Protein AF-A0A3P7KWV2-F1 (afdb_monomer)

Structure (mmCIF, N/CA/C/O backbone):
data_AF-A0A3P7KWV2-F1
#
_entry.id   AF-A0A3P7KWV2-F1
#
loop_
_atom_site.group_PDB
_atom_site.id
_atom_site.type_symbol
_atom_site.label_atom_id
_atom_site.label_alt_id
_atom_site.label_comp_id
_atom_site.label_asym_id
_atom_site.label_entity_id
_atom_site.label_seq_id
_atom_site.pdbx_PDB_ins_code
_atom_site.Cartn_x
_atom_site.Cartn_y
_atom_site.Cartn_z
_atom_site.occupancy
_atom_site.B_iso_or_equiv
_atom_site.auth_seq_id
_atom_site.auth_comp_id
_atom_site.auth_asym_id
_atom_site.auth_atom_id
_atom_site.pdbx_PDB_model_num
ATOM 1 N N . MET A 1 1 ? -17.565 -0.731 -59.679 1.00 39.84 1 MET A N 1
ATOM 2 C CA . MET A 1 1 ? -16.448 -1.049 -60.593 1.00 39.84 1 MET A CA 1
ATOM 3 C C . MET A 1 1 ? -15.383 -1.801 -59.798 1.00 39.84 1 MET A C 1
ATOM 5 O O . MET A 1 1 ? -14.845 -1.200 -58.889 1.00 39.84 1 MET A O 1
ATOM 9 N N . LEU A 1 2 ? -15.194 -3.097 -60.121 1.00 36.91 2 LEU A N 1
ATOM 10 C CA . LEU A 1 2 ? -14.007 -3.979 -59.958 1.00 36.91 2 LEU A CA 1
ATOM 11 C C . LEU A 1 2 ? -13.289 -4.057 -58.583 1.00 36.91 2 LEU A C 1
ATOM 13 O O . LEU A 1 2 ? -12.872 -3.045 -58.057 1.00 36.91 2 LEU A O 1
ATOM 17 N N . ARG A 1 3 ? -12.939 -5.207 -57.987 1.00 39.03 3 ARG A N 1
ATOM 18 C CA . ARG A 1 3 ? -13.218 -6.653 -58.148 1.00 39.03 3 ARG A CA 1
ATOM 19 C C . ARG A 1 3 ? -12.583 -7.335 -56.902 1.00 39.03 3 ARG A C 1
ATOM 21 O O . ARG A 1 3 ? -11.581 -6.852 -56.394 1.00 39.03 3 ARG A O 1
ATOM 28 N N . LYS A 1 4 ? -13.177 -8.427 -56.408 1.00 55.66 4 LYS A N 1
ATOM 29 C CA . LYS A 1 4 ? -12.815 -9.190 -55.185 1.00 55.66 4 LYS A CA 1
ATOM 30 C C . LYS A 1 4 ? -11.343 -9.649 -55.121 1.00 55.66 4 LYS A C 1
ATOM 32 O O . LYS A 1 4 ? -10.798 -10.017 -56.156 1.00 55.66 4 LYS A O 1
ATOM 37 N N . ASN A 1 5 ? -10.820 -9.890 -53.909 1.00 39.69 5 ASN A N 1
ATOM 38 C CA . ASN A 1 5 ? -10.347 -11.246 -53.585 1.00 39.69 5 ASN A CA 1
ATOM 39 C C . ASN A 1 5 ? -10.306 -11.559 -52.077 1.00 39.69 5 ASN A C 1
ATOM 41 O O . ASN A 1 5 ? -9.399 -11.171 -51.353 1.00 39.69 5 ASN A O 1
ATOM 45 N N . HIS A 1 6 ? -11.294 -12.351 -51.654 1.00 51.44 6 HIS A N 1
ATOM 46 C CA . HIS A 1 6 ? -11.162 -13.326 -50.576 1.00 51.44 6 HIS A CA 1
ATOM 47 C C . HIS A 1 6 ? -10.073 -14.335 -50.971 1.00 51.44 6 HIS A C 1
ATOM 49 O O . HIS A 1 6 ? -10.239 -15.015 -51.985 1.00 51.44 6 HIS A O 1
ATOM 55 N N . ARG A 1 7 ? -9.012 -14.486 -50.171 1.00 42.12 7 ARG A N 1
ATOM 56 C CA . ARG A 1 7 ? -8.316 -15.772 -50.005 1.00 42.12 7 ARG A CA 1
ATOM 57 C C . ARG A 1 7 ? -7.431 -15.767 -48.753 1.00 42.12 7 ARG A C 1
ATOM 59 O O . ARG A 1 7 ? -6.374 -15.160 -48.731 1.00 42.12 7 ARG A O 1
ATOM 66 N N . SER A 1 8 ? -7.929 -16.479 -47.744 1.00 37.75 8 SER A N 1
ATOM 67 C CA . SER A 1 8 ? -7.181 -17.394 -46.877 1.00 37.75 8 SER A CA 1
ATOM 68 C C . SER A 1 8 ? -5.909 -16.863 -46.210 1.00 37.75 8 SER A C 1
ATOM 70 O O . SER A 1 8 ? -4.794 -17.099 -46.662 1.00 37.75 8 SER A O 1
ATOM 72 N N . VAL A 1 9 ? -6.093 -16.254 -45.040 1.00 52.06 9 VAL A N 1
ATOM 73 C CA . VAL A 1 9 ? -5.187 -16.507 -43.913 1.00 52.06 9 VAL A CA 1
ATOM 74 C C . VAL A 1 9 ? -5.392 -17.966 -43.493 1.00 52.06 9 VAL A C 1
ATOM 76 O O . VAL A 1 9 ? -6.519 -18.449 -43.575 1.00 52.06 9 VAL A O 1
ATOM 79 N N . SER A 1 10 ? -4.330 -18.608 -43.004 1.00 46.59 10 SER A N 1
ATOM 80 C CA . SER A 1 10 ? -4.226 -19.957 -42.414 1.00 46.59 10 SER A CA 1
ATOM 81 C C . SER A 1 10 ? -3.789 -21.085 -43.362 1.00 46.59 10 SER A C 1
ATOM 83 O O . SER A 1 10 ? -4.304 -21.233 -44.464 1.00 46.59 10 SER A O 1
ATOM 85 N N . HIS A 1 11 ? -2.817 -21.866 -42.871 1.00 39.91 11 HIS A N 1
ATOM 86 C CA . HIS A 1 11 ? -2.100 -22.995 -43.484 1.00 39.91 11 HIS A CA 1
ATOM 87 C C . HIS A 1 11 ? -0.920 -22.689 -44.418 1.00 39.91 11 HIS A C 1
ATOM 89 O O . HIS A 1 11 ? -0.982 -22.994 -45.601 1.00 39.91 11 HIS A O 1
ATOM 95 N N . SER A 1 12 ? 0.206 -22.208 -43.869 1.00 43.66 12 SER A N 1
ATOM 96 C CA . SER A 1 12 ? 1.533 -22.566 -44.418 1.00 43.66 12 SER A CA 1
ATOM 97 C C . SER A 1 12 ? 2.697 -22.281 -43.453 1.00 43.66 12 SER A C 1
ATOM 99 O O . SER A 1 12 ? 3.666 -21.638 -43.830 1.00 43.66 12 SER A O 1
ATOM 101 N N . VAL A 1 13 ? 2.600 -22.689 -42.181 1.00 51.75 13 VAL A N 1
ATOM 102 C CA . VAL A 1 13 ? 3.720 -22.523 -41.219 1.00 51.75 13 VAL A CA 1
ATOM 103 C C . VAL A 1 13 ? 4.235 -23.858 -40.659 1.00 51.75 13 VAL A C 1
ATOM 105 O O . VAL A 1 13 ? 5.297 -23.902 -40.057 1.00 51.75 13 VAL A O 1
ATOM 108 N N . GLU A 1 14 ? 3.559 -24.986 -40.896 1.00 47.09 14 GLU A N 1
ATOM 109 C CA . GLU A 1 14 ? 3.822 -26.206 -40.110 1.00 47.09 14 GLU A CA 1
ATOM 110 C C . GLU A 1 14 ? 4.522 -27.358 -40.860 1.00 47.09 14 GLU A C 1
ATOM 112 O O . GLU A 1 14 ? 4.729 -28.418 -40.278 1.00 47.09 14 GLU A O 1
ATOM 117 N N . LYS A 1 15 ? 4.907 -27.209 -42.138 1.00 44.22 15 LYS A N 1
ATOM 118 C CA . LYS A 1 15 ? 5.383 -28.361 -42.944 1.00 44.22 15 LYS A CA 1
ATOM 119 C C . LYS A 1 15 ? 6.717 -28.222 -43.677 1.00 44.22 15 LYS A C 1
ATOM 121 O O . LYS A 1 15 ? 7.072 -29.137 -44.410 1.00 44.22 15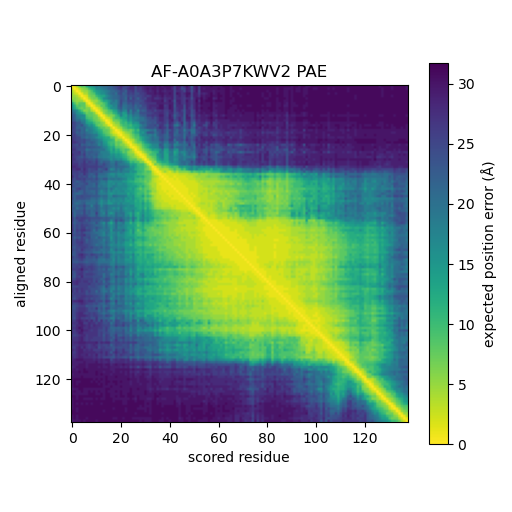 LYS A O 1
ATOM 126 N N . ASP A 1 16 ? 7.497 -27.177 -43.419 1.00 48.91 16 ASP A N 1
ATOM 127 C CA . ASP A 1 16 ? 8.730 -26.939 -44.190 1.00 48.91 16 ASP A CA 1
ATOM 128 C C . ASP A 1 16 ? 10.036 -27.199 -43.417 1.00 48.91 16 ASP A C 1
ATOM 130 O O . ASP A 1 16 ? 11.118 -27.113 -43.990 1.00 48.91 16 ASP A O 1
ATOM 134 N N . TRP A 1 17 ? 9.974 -27.593 -42.138 1.00 51.03 17 TRP A N 1
ATOM 135 C CA . TRP A 1 17 ? 11.179 -27.748 -41.304 1.00 51.03 17 TRP A CA 1
ATOM 136 C C . TRP A 1 17 ? 12.028 -28.998 -41.611 1.00 51.03 17 TRP A C 1
ATOM 138 O O . TRP A 1 17 ? 13.165 -29.083 -41.156 1.00 51.03 17 TRP A O 1
ATOM 148 N N . ALA A 1 18 ? 11.504 -29.962 -42.379 1.00 49.66 18 ALA A N 1
ATOM 149 C CA . ALA A 1 18 ? 12.133 -31.273 -42.590 1.00 49.66 18 ALA A CA 1
ATOM 150 C C . ALA A 1 18 ? 12.622 -31.538 -44.028 1.00 49.66 18 ALA A C 1
ATOM 152 O O . ALA A 1 18 ? 13.069 -32.648 -44.317 1.00 49.66 18 ALA A O 1
ATOM 153 N N . ASN A 1 19 ? 12.556 -30.559 -44.941 1.00 50.28 19 ASN A N 1
ATOM 154 C CA . ASN A 1 19 ? 13.044 -30.733 -46.311 1.00 50.28 19 ASN A CA 1
ATOM 155 C C . ASN A 1 19 ? 14.349 -29.942 -46.553 1.00 50.28 19 ASN A C 1
ATOM 157 O O . ASN A 1 19 ? 14.288 -28.747 -46.849 1.00 50.28 19 ASN A O 1
ATOM 161 N N . PRO A 1 20 ? 15.535 -30.584 -46.502 1.00 54.56 20 PRO A N 1
ATOM 162 C CA . PRO A 1 20 ? 16.821 -29.904 -46.679 1.00 54.56 20 PRO A CA 1
ATOM 163 C C . PRO A 1 20 ? 17.040 -29.351 -48.098 1.00 54.56 20 PRO A C 1
ATOM 165 O O . PRO A 1 20 ? 17.983 -28.596 -48.310 1.00 54.56 20 PRO A O 1
ATOM 168 N N . SER A 1 21 ? 16.177 -29.695 -49.064 1.00 57.53 21 SER A N 1
ATOM 169 C CA . SER A 1 21 ? 16.208 -29.148 -50.432 1.00 57.53 21 SER A CA 1
ATOM 170 C C . SER A 1 21 ? 15.407 -27.849 -50.614 1.00 57.53 21 SER A C 1
ATOM 172 O O . SER A 1 21 ? 15.661 -27.121 -51.568 1.00 57.53 21 SER A O 1
ATOM 174 N N . ASN A 1 22 ? 14.484 -27.548 -49.691 1.00 53.22 22 ASN A N 1
ATOM 175 C CA . ASN A 1 22 ? 13.718 -26.292 -49.634 1.00 53.22 22 ASN A CA 1
ATOM 176 C C . ASN A 1 22 ? 14.181 -25.372 -48.499 1.00 53.22 22 ASN A C 1
ATOM 178 O O . ASN A 1 22 ? 13.696 -24.248 -48.380 1.00 53.22 22 ASN A O 1
ATOM 182 N N . ALA A 1 23 ? 15.096 -25.844 -47.651 1.00 53.16 23 ALA A N 1
ATOM 183 C CA . ALA A 1 23 ? 15.755 -24.997 -46.681 1.00 53.16 23 ALA A CA 1
ATOM 184 C C . ALA A 1 23 ? 16.603 -23.997 -47.463 1.00 53.16 23 ALA A C 1
ATOM 186 O O . ALA A 1 23 ? 17.655 -24.339 -47.997 1.00 53.16 23 ALA A O 1
ATOM 187 N N . ASP A 1 24 ? 16.120 -22.765 -47.550 1.00 52.88 24 ASP A N 1
ATOM 188 C CA . ASP A 1 24 ? 16.837 -21.627 -48.104 1.00 52.88 24 ASP A CA 1
ATOM 189 C C . ASP A 1 24 ? 17.989 -21.252 -47.150 1.00 52.88 24 ASP A C 1
ATOM 191 O O . ASP A 1 24 ? 18.031 -20.194 -46.527 1.00 52.88 24 ASP A O 1
ATOM 195 N N . TYR A 1 25 ? 18.940 -22.174 -46.972 1.00 49.91 25 TYR A N 1
ATOM 196 C CA . TYR A 1 25 ? 20.136 -21.993 -46.149 1.00 49.91 25 TYR A CA 1
ATOM 197 C C . TYR A 1 25 ? 21.018 -20.863 -46.697 1.00 49.91 25 TYR A C 1
ATOM 199 O O . TYR A 1 25 ? 21.881 -20.353 -45.991 1.00 49.91 25 TYR A O 1
ATOM 207 N N . LYS A 1 26 ? 20.779 -20.452 -47.949 1.00 45.38 26 LYS A N 1
ATOM 208 C CA . LYS A 1 26 ? 21.378 -19.279 -48.592 1.00 45.38 26 LYS A CA 1
ATOM 209 C C . LYS A 1 26 ? 20.780 -17.953 -48.126 1.00 45.38 26 LYS A C 1
ATOM 211 O O . LYS A 1 26 ? 21.371 -16.914 -48.407 1.00 45.38 26 LYS A O 1
ATOM 216 N N . GLN A 1 27 ? 19.642 -17.968 -47.433 1.00 56.28 27 GLN A N 1
ATOM 217 C CA . GLN A 1 27 ? 19.038 -16.755 -46.889 1.00 56.28 27 GLN A CA 1
ATOM 218 C C . GLN A 1 27 ? 19.625 -16.355 -45.528 1.00 56.28 27 GLN A C 1
ATOM 220 O O . GLN A 1 27 ? 19.476 -15.207 -45.106 1.00 56.28 27 GLN A O 1
ATOM 225 N N . TYR A 1 28 ? 20.348 -17.257 -44.858 1.00 47.62 28 TYR A N 1
ATOM 226 C CA . TYR A 1 28 ? 21.224 -16.857 -43.764 1.00 47.62 28 TYR A CA 1
ATOM 227 C C . TYR A 1 28 ? 22.485 -16.230 -44.365 1.00 47.62 28 TYR A C 1
ATOM 229 O O . TYR A 1 28 ? 23.142 -16.872 -45.189 1.00 47.62 28 TYR A O 1
ATOM 237 N N . PRO A 1 29 ? 22.823 -14.977 -44.010 1.00 58.34 29 PRO A N 1
ATOM 238 C CA . PRO A 1 29 ? 23.995 -14.326 -44.568 1.00 58.34 29 PRO A CA 1
ATOM 239 C C . PRO A 1 29 ? 25.236 -15.187 -44.274 1.00 58.34 29 PRO A C 1
ATOM 241 O O . PRO A 1 29 ? 25.386 -15.658 -43.141 1.00 58.34 29 PRO A O 1
ATOM 244 N N . PRO A 1 30 ? 26.104 -15.434 -45.272 1.00 53.59 30 PRO A N 1
ATOM 245 C CA . PRO A 1 30 ? 27.320 -16.212 -45.076 1.00 53.59 30 PRO A CA 1
ATOM 246 C C . PRO A 1 30 ? 28.130 -15.616 -43.923 1.00 53.59 30 PRO A C 1
ATOM 248 O O . PRO A 1 30 ? 28.196 -14.394 -43.789 1.00 53.59 30 PRO A O 1
ATOM 251 N N . ALA A 1 31 ? 28.714 -16.475 -43.080 1.00 59.03 31 ALA A N 1
ATOM 252 C CA . ALA A 1 31 ? 29.539 -16.095 -41.933 1.00 59.03 31 ALA A CA 1
ATOM 253 C C . ALA A 1 31 ? 30.849 -15.428 -42.399 1.00 59.03 31 ALA A C 1
ATOM 255 O O . ALA A 1 31 ? 31.935 -15.992 -42.289 1.00 59.03 31 ALA A O 1
ATOM 256 N N . HIS A 1 32 ? 30.742 -14.239 -42.987 1.00 54.75 32 HIS A N 1
ATOM 257 C CA . HIS A 1 32 ? 31.867 -13.379 -43.295 1.00 54.75 32 HIS A CA 1
ATOM 258 C C . HIS A 1 32 ? 32.349 -12.766 -41.986 1.00 54.75 32 HIS A C 1
ATOM 260 O O . HIS A 1 32 ? 31.579 -12.219 -41.198 1.00 54.75 32 HIS A O 1
ATOM 266 N N . HIS A 1 33 ? 33.640 -12.935 -41.748 1.00 60.22 33 HIS A N 1
ATOM 267 C CA . HIS A 1 33 ? 34.349 -12.683 -40.505 1.00 60.22 33 HIS A CA 1
ATOM 268 C C . HIS A 1 33 ? 34.599 -11.175 -40.278 1.00 60.22 33 HIS A C 1
ATOM 270 O O . HIS A 1 33 ? 35.704 -10.774 -39.938 1.00 60.22 33 HIS A O 1
ATOM 276 N N . ASP A 1 34 ? 33.567 -10.347 -40.470 1.00 62.47 34 ASP A N 1
ATOM 277 C CA . ASP A 1 34 ? 33.595 -8.887 -40.323 1.00 62.47 34 ASP A CA 1
ATOM 278 C C . ASP A 1 34 ? 32.411 -8.433 -39.455 1.00 62.47 34 ASP A C 1
ATOM 280 O O . ASP A 1 34 ? 31.510 -7.699 -39.875 1.00 62.47 34 ASP A O 1
ATOM 284 N N . TYR A 1 35 ? 32.370 -8.916 -38.211 1.00 69.25 35 TYR A N 1
ATOM 285 C CA . TYR A 1 35 ? 31.364 -8.474 -37.254 1.00 69.25 35 TYR A CA 1
ATOM 286 C C . TYR A 1 35 ? 31.6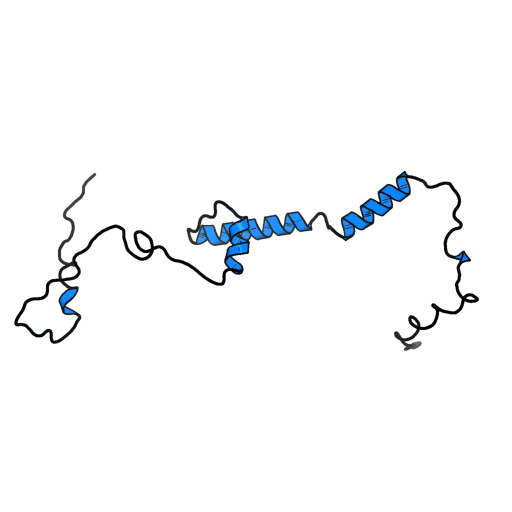52 -7.033 -36.843 1.00 69.25 35 TYR A C 1
ATOM 288 O O . TYR A 1 35 ? 32.569 -6.745 -36.075 1.00 69.25 35 TYR A O 1
ATOM 296 N N . ASN A 1 36 ? 30.825 -6.109 -37.323 1.00 82.56 36 ASN A N 1
ATOM 297 C CA . ASN A 1 36 ? 30.780 -4.767 -36.767 1.00 82.56 36 ASN A CA 1
ATOM 298 C C . ASN A 1 36 ? 30.265 -4.860 -35.324 1.00 82.56 36 ASN A C 1
ATOM 300 O O . ASN A 1 36 ? 29.059 -4.955 -35.094 1.00 82.56 36 ASN A O 1
ATOM 304 N N . TYR A 1 37 ? 31.172 -4.819 -34.345 1.00 90.00 37 TYR A N 1
ATOM 305 C CA . TYR A 1 37 ? 30.827 -4.852 -32.918 1.00 90.00 37 TYR A CA 1
ATOM 306 C C . TYR A 1 37 ? 29.789 -3.783 -32.550 1.00 90.00 37 TYR A C 1
ATOM 308 O O . TYR A 1 37 ? 28.890 -4.047 -31.759 1.00 90.00 37 TYR A O 1
ATOM 316 N N . SER A 1 38 ? 29.854 -2.614 -33.198 1.00 90.50 38 SER A N 1
ATOM 317 C CA . SER A 1 38 ? 28.856 -1.547 -33.057 1.00 90.50 38 SER A CA 1
ATOM 318 C C . SER A 1 38 ? 27.442 -2.022 -33.421 1.00 90.50 38 SER A C 1
ATOM 320 O O . SER A 1 38 ? 26.507 -1.832 -32.649 1.00 90.50 38 SER A O 1
ATOM 322 N N . LEU A 1 39 ? 27.287 -2.744 -34.538 1.00 90.38 39 LEU A N 1
ATOM 323 C CA . LEU A 1 39 ? 25.997 -3.283 -34.976 1.00 90.38 39 LEU A CA 1
ATOM 324 C C . LEU A 1 39 ? 25.463 -4.337 -34.000 1.00 90.38 39 LEU A C 1
ATOM 326 O O . LEU A 1 39 ? 24.276 -4.321 -33.677 1.00 90.38 39 LEU A O 1
ATOM 330 N N . LEU A 1 40 ? 26.333 -5.227 -33.513 1.00 91.38 40 LEU A N 1
ATOM 331 C CA . LEU A 1 40 ? 25.953 -6.244 -32.529 1.00 91.38 40 LEU A CA 1
ATOM 332 C C . LEU A 1 40 ? 25.466 -5.604 -31.225 1.00 91.38 40 LEU A C 1
ATOM 334 O O . LEU A 1 40 ? 24.429 -6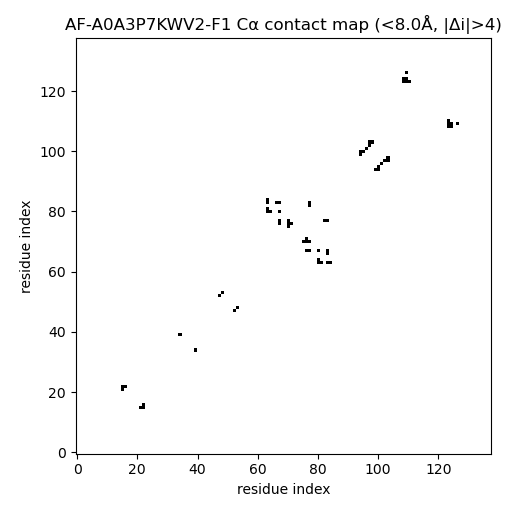.005 -30.694 1.00 91.38 40 LEU A O 1
ATOM 338 N N . VAL A 1 41 ? 26.164 -4.575 -30.743 1.00 94.50 41 VAL A N 1
ATOM 339 C CA . VAL A 1 41 ? 25.778 -3.832 -29.537 1.00 94.50 41 VAL A CA 1
ATOM 340 C C . VAL A 1 41 ? 24.449 -3.105 -29.744 1.00 94.50 41 VAL A C 1
ATOM 342 O O . VAL A 1 41 ? 23.545 -3.260 -28.925 1.00 94.50 41 VAL A O 1
ATOM 345 N N . THR A 1 42 ? 24.268 -2.380 -30.852 1.00 93.62 42 THR A N 1
ATOM 346 C CA . THR A 1 42 ? 23.007 -1.669 -31.130 1.00 93.62 42 THR A CA 1
ATOM 347 C C . THR A 1 42 ? 21.821 -2.626 -31.241 1.00 93.62 42 THR A C 1
ATOM 349 O O . THR A 1 42 ? 20.764 -2.352 -30.677 1.00 93.62 42 THR A O 1
ATOM 352 N N . LYS A 1 43 ? 21.985 -3.771 -31.914 1.00 91.31 43 LYS A N 1
ATOM 353 C CA . LYS A 1 43 ? 20.920 -4.780 -32.032 1.00 91.31 43 LYS A CA 1
ATOM 354 C C . LYS A 1 43 ? 20.602 -5.459 -30.704 1.00 91.31 43 LYS A C 1
ATOM 356 O O . LYS A 1 43 ? 19.441 -5.749 -30.439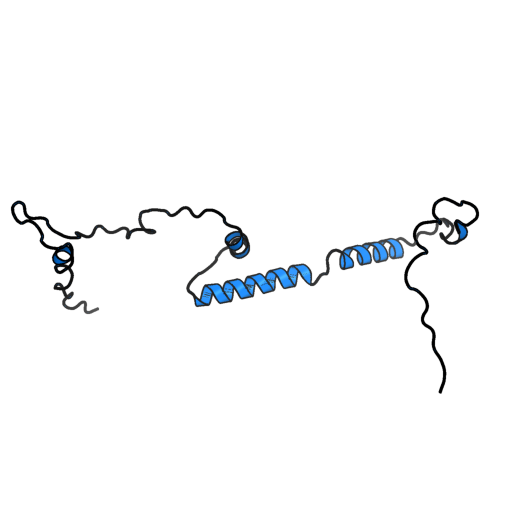 1.00 91.31 43 LYS A O 1
ATOM 361 N N . SER A 1 44 ? 21.604 -5.656 -29.854 1.00 93.25 44 SER A N 1
ATOM 362 C CA . SER A 1 44 ? 21.393 -6.199 -28.508 1.00 93.25 44 SER A CA 1
ATOM 363 C C . SER A 1 44 ? 20.628 -5.215 -27.613 1.00 93.25 44 SER A C 1
ATOM 365 O O . SER A 1 44 ? 19.733 -5.622 -26.876 1.00 93.25 44 SER A O 1
ATOM 367 N N . LEU A 1 45 ? 20.930 -3.916 -27.709 1.00 91.69 45 LEU A N 1
ATOM 368 C CA . LEU A 1 45 ? 20.225 -2.866 -26.965 1.00 91.69 45 LEU A CA 1
ATOM 369 C C . LEU A 1 45 ? 18.759 -2.711 -27.398 1.00 91.69 45 LEU A C 1
ATOM 371 O O . LEU A 1 45 ? 17.910 -2.480 -26.545 1.00 91.69 45 LEU A O 1
ATOM 375 N N . ASP A 1 46 ? 18.458 -2.892 -28.686 1.00 92.56 46 ASP A N 1
ATOM 376 C CA . ASP A 1 46 ? 17.090 -2.850 -29.230 1.00 92.56 46 ASP A CA 1
ATOM 377 C C . ASP A 1 46 ? 16.202 -3.967 -28.648 1.00 92.56 46 ASP A C 1
ATOM 379 O O . ASP A 1 46 ? 15.063 -3.745 -28.246 1.00 92.56 46 ASP A O 1
ATOM 383 N N . ILE A 1 47 ? 16.751 -5.177 -28.490 1.00 93.31 47 ILE A N 1
ATOM 384 C CA . ILE A 1 47 ? 16.042 -6.282 -27.824 1.00 93.31 47 ILE A CA 1
ATOM 385 C C . ILE A 1 47 ? 15.761 -5.938 -26.353 1.00 93.31 47 ILE A C 1
ATOM 387 O O . ILE A 1 47 ? 14.667 -6.202 -25.850 1.00 93.31 47 ILE A O 1
ATOM 391 N N . LEU A 1 48 ? 16.722 -5.323 -25.657 1.00 90.44 48 LEU A N 1
ATOM 392 C CA . LEU A 1 48 ? 16.563 -4.948 -24.251 1.00 90.44 48 LEU A CA 1
ATOM 393 C C . LEU A 1 48 ? 15.491 -3.873 -24.045 1.00 90.44 48 LEU A C 1
ATOM 395 O O . LEU A 1 48 ? 14.702 -3.990 -23.110 1.00 90.44 48 LEU A O 1
ATOM 399 N N . THR A 1 49 ? 15.424 -2.857 -24.905 1.00 91.31 49 THR A N 1
ATOM 400 C CA . THR A 1 49 ? 14.410 -1.792 -24.806 1.00 91.31 49 THR A CA 1
ATOM 401 C C . THR A 1 49 ? 13.008 -2.270 -25.178 1.00 91.31 49 THR A C 1
ATOM 403 O O . THR A 1 49 ? 12.031 -1.720 -24.671 1.00 91.31 49 THR A O 1
ATOM 406 N N . ILE A 1 50 ? 12.885 -3.307 -26.012 1.00 89.31 50 ILE A N 1
ATOM 407 C CA . ILE A 1 50 ? 11.605 -3.976 -26.285 1.00 89.31 50 ILE A CA 1
ATOM 408 C C . ILE A 1 50 ? 11.135 -4.772 -25.060 1.00 89.31 50 ILE A C 1
ATOM 410 O O . ILE A 1 50 ? 9.964 -4.696 -24.689 1.00 89.31 50 ILE A O 1
ATOM 414 N N . LEU A 1 51 ? 12.037 -5.533 -24.430 1.00 90.94 51 LEU A N 1
ATOM 415 C CA . LEU A 1 51 ? 11.713 -6.367 -23.265 1.00 90.94 51 LEU A CA 1
ATOM 416 C C . LEU A 1 51 ? 11.446 -5.543 -22.006 1.00 90.94 51 LEU A C 1
ATOM 418 O O . LEU A 1 51 ? 10.552 -5.864 -21.224 1.00 90.94 51 LEU A O 1
ATOM 422 N N . VAL A 1 52 ? 12.219 -4.480 -21.812 1.00 91.44 52 VAL A N 1
ATOM 423 C CA . VAL A 1 52 ? 12.073 -3.552 -20.696 1.00 91.44 52 VAL A CA 1
ATOM 424 C C . VAL A 1 52 ? 11.852 -2.163 -21.280 1.00 91.44 52 VAL A C 1
ATOM 426 O O . VAL A 1 52 ? 12.800 -1.380 -21.403 1.00 91.44 52 VAL A O 1
ATOM 429 N N . PRO A 1 53 ? 10.602 -1.829 -21.650 1.00 88.06 53 PRO A N 1
ATOM 430 C CA . PRO A 1 53 ? 10.285 -0.487 -22.093 1.00 88.06 53 PRO A CA 1
ATOM 431 C C . PRO A 1 53 ? 10.717 0.517 -21.017 1.00 88.06 53 PRO A C 1
ATOM 433 O O . PRO A 1 53 ? 10.330 0.362 -19.855 1.00 88.06 53 PRO A O 1
ATOM 436 N N . PRO A 1 54 ? 11.460 1.581 -21.362 1.00 84.00 54 PRO A N 1
ATOM 437 C CA . PRO A 1 54 ? 11.953 2.556 -20.383 1.00 84.00 54 PRO A CA 1
ATOM 438 C C . PRO A 1 54 ? 10.823 3.273 -19.620 1.00 84.00 54 PRO A C 1
ATOM 440 O O . PRO A 1 54 ? 11.038 3.799 -18.532 1.00 84.00 54 PRO A O 1
ATOM 443 N N . ALA A 1 55 ? 9.598 3.260 -20.157 1.00 89.69 55 ALA A N 1
ATOM 444 C CA . ALA A 1 55 ? 8.407 3.814 -19.517 1.00 89.69 55 ALA A CA 1
ATOM 445 C C . ALA A 1 55 ? 7.819 2.925 -18.404 1.00 89.69 55 ALA A C 1
ATOM 447 O O . ALA A 1 55 ? 7.083 3.418 -17.552 1.00 89.69 55 ALA A O 1
ATOM 448 N N . LEU A 1 56 ? 8.130 1.628 -18.380 1.00 91.75 56 LEU A N 1
ATOM 449 C CA . LEU A 1 56 ? 7.555 0.672 -17.432 1.00 91.75 56 LEU A CA 1
ATOM 450 C C . LEU A 1 56 ? 7.863 1.008 -15.956 1.00 91.75 56 LEU A C 1
ATOM 452 O O . LEU A 1 56 ? 6.915 1.113 -15.171 1.00 91.75 56 LEU A O 1
ATOM 456 N N . PRO A 1 57 ? 9.127 1.257 -15.547 1.00 90.88 57 PRO A N 1
ATOM 457 C CA . PRO A 1 57 ? 9.418 1.659 -14.167 1.00 90.88 57 PRO A CA 1
ATOM 458 C C . PRO A 1 57 ? 8.816 3.028 -13.806 1.00 90.88 57 PRO A C 1
ATOM 460 O O . PRO A 1 57 ? 8.414 3.253 -12.659 1.00 90.88 57 PRO A O 1
ATOM 463 N N . ALA A 1 58 ? 8.697 3.933 -14.783 1.00 93.19 58 ALA A N 1
ATOM 464 C CA . ALA A 1 58 ? 8.080 5.240 -14.576 1.00 93.19 58 ALA A CA 1
ATOM 465 C C . ALA A 1 58 ? 6.582 5.106 -14.256 1.00 93.19 58 ALA A C 1
ATOM 467 O O . ALA A 1 58 ? 6.120 5.650 -13.254 1.00 93.19 58 ALA A O 1
ATOM 468 N N . VAL A 1 59 ? 5.842 4.311 -15.039 1.00 95.19 59 VAL A N 1
ATOM 469 C CA . VAL A 1 59 ? 4.406 4.061 -14.820 1.00 95.19 59 VAL A CA 1
ATOM 470 C C . VAL A 1 59 ? 4.148 3.424 -13.456 1.00 95.19 59 VAL A C 1
ATOM 472 O O . VAL A 1 59 ? 3.225 3.841 -12.756 1.00 95.19 59 VAL A O 1
ATOM 475 N N . MET A 1 60 ? 4.978 2.463 -13.041 1.00 93.81 60 MET A N 1
ATOM 476 C CA . MET A 1 60 ? 4.862 1.835 -11.721 1.00 93.81 60 MET A CA 1
ATOM 477 C C . MET A 1 60 ? 4.982 2.872 -10.593 1.00 93.81 60 MET A C 1
ATOM 479 O O . MET A 1 60 ? 4.155 2.905 -9.679 1.00 93.81 60 MET A O 1
ATOM 483 N N . THR A 1 61 ? 5.970 3.763 -10.695 1.00 94.81 61 THR A N 1
ATOM 484 C CA . THR A 1 61 ? 6.198 4.830 -9.711 1.00 94.81 61 THR A CA 1
ATOM 485 C C . THR A 1 61 ? 5.041 5.830 -9.688 1.00 94.81 61 THR A C 1
ATOM 487 O O . THR A 1 61 ? 4.563 6.205 -8.616 1.00 94.81 61 THR A O 1
ATOM 490 N N . THR A 1 62 ? 4.531 6.233 -10.855 1.00 95.88 62 THR A N 1
ATOM 491 C CA . THR A 1 62 ? 3.375 7.136 -10.945 1.00 95.88 62 THR A CA 1
ATOM 492 C C . THR A 1 62 ? 2.113 6.505 -10.361 1.00 95.88 62 THR A C 1
ATOM 494 O O . THR A 1 62 ? 1.394 7.167 -9.612 1.00 95.88 62 THR A O 1
ATOM 497 N N . GLY A 1 63 ? 1.848 5.226 -10.645 1.00 95.50 63 GLY A N 1
ATOM 498 C CA . GLY A 1 63 ? 0.708 4.506 -10.071 1.00 95.50 63 GLY A CA 1
ATOM 499 C C . GLY A 1 63 ? 0.758 4.488 -8.544 1.00 95.50 63 GLY A C 1
ATOM 500 O O . GLY A 1 63 ? -0.244 4.764 -7.878 1.00 95.50 63 GLY A O 1
ATOM 501 N N . LEU A 1 64 ? 1.950 4.267 -7.993 1.00 95.88 64 LEU A N 1
ATOM 502 C CA . LEU A 1 64 ? 2.174 4.268 -6.557 1.00 95.88 64 LEU A CA 1
ATOM 503 C C . LEU A 1 64 ? 1.985 5.654 -5.924 1.00 95.88 64 LEU A C 1
ATOM 505 O O . LEU A 1 64 ? 1.319 5.788 -4.896 1.00 95.88 64 LEU A O 1
ATOM 509 N N . PHE A 1 65 ? 2.497 6.697 -6.574 1.00 95.81 65 PHE A N 1
ATOM 510 C CA . PHE A 1 65 ? 2.304 8.079 -6.142 1.00 95.81 65 PHE A CA 1
ATOM 511 C C . PHE A 1 65 ? 0.818 8.467 -6.099 1.00 95.81 65 PHE A C 1
ATOM 513 O O . PHE A 1 65 ? 0.342 9.032 -5.112 1.00 95.81 65 PHE A O 1
ATOM 520 N N . LEU A 1 66 ? 0.046 8.103 -7.127 1.00 96.50 66 LEU A N 1
ATOM 521 C CA . LEU A 1 66 ? -1.397 8.351 -7.158 1.00 96.50 66 LEU A CA 1
ATOM 522 C C . LEU A 1 66 ? -2.142 7.586 -6.054 1.00 96.50 66 LEU A C 1
ATOM 524 O O . LEU A 1 66 ? -3.056 8.138 -5.437 1.00 96.50 66 LEU A O 1
ATOM 528 N N . ALA A 1 67 ? -1.751 6.341 -5.771 1.00 96.31 67 ALA A N 1
ATOM 529 C CA . ALA A 1 67 ? -2.316 5.570 -4.666 1.00 96.31 67 ALA A CA 1
ATOM 530 C C . ALA A 1 67 ? -2.021 6.227 -3.306 1.00 96.31 67 ALA A C 1
ATOM 532 O O . ALA A 1 67 ? -2.929 6.388 -2.490 1.00 96.31 67 ALA A O 1
ATOM 533 N N . GLN A 1 68 ? -0.793 6.704 -3.093 1.00 96.00 68 GLN A N 1
ATOM 534 C CA . GLN A 1 68 ? -0.410 7.416 -1.873 1.00 96.00 68 GLN A CA 1
ATOM 535 C C . GLN A 1 68 ? -1.186 8.730 -1.701 1.00 96.00 68 GLN A C 1
ATOM 537 O O . GLN A 1 68 ? -1.645 9.030 -0.599 1.00 96.00 68 GLN A O 1
ATOM 542 N N . LEU A 1 69 ? -1.411 9.491 -2.778 1.00 96.31 69 LEU A N 1
ATOM 543 C CA . LEU A 1 69 ? -2.256 10.692 -2.732 1.00 96.31 69 LEU A CA 1
ATOM 544 C C . LEU A 1 69 ? -3.705 10.368 -2.349 1.00 96.31 69 LEU A C 1
ATOM 546 O O . LEU A 1 69 ? -4.323 11.118 -1.591 1.00 96.31 69 LEU A O 1
ATOM 550 N N . ARG A 1 70 ? -4.255 9.255 -2.848 1.00 96.88 70 ARG A N 1
ATOM 551 C CA . ARG A 1 70 ? -5.602 8.793 -2.476 1.00 96.88 70 ARG A CA 1
ATOM 552 C C . ARG A 1 70 ? -5.675 8.398 -1.002 1.00 96.88 70 ARG A C 1
ATOM 554 O O . ARG A 1 70 ? -6.631 8.789 -0.339 1.00 96.88 70 ARG A O 1
ATOM 561 N N . LEU A 1 71 ? -4.675 7.683 -0.488 1.00 97.00 71 LEU A N 1
ATOM 562 C CA . LEU A 1 71 ? -4.590 7.305 0.929 1.00 97.00 71 LEU A CA 1
ATOM 563 C C . LEU A 1 71 ? -4.436 8.528 1.839 1.00 97.00 71 LEU A C 1
ATOM 565 O O . LEU A 1 71 ? -5.142 8.640 2.839 1.00 97.00 71 LEU A O 1
ATOM 569 N N . LYS A 1 72 ? -3.620 9.507 1.433 1.00 96.50 72 LYS A N 1
ATOM 570 C CA . LYS A 1 72 ? -3.429 10.760 2.176 1.00 96.50 72 LYS A CA 1
ATOM 571 C C . LYS A 1 72 ? -4.733 11.541 2.359 1.00 96.50 72 LYS A C 1
ATOM 573 O O . LYS A 1 72 ? -4.948 12.116 3.419 1.00 96.50 72 LYS A O 1
ATOM 578 N N . LYS A 1 73 ? -5.630 11.536 1.362 1.00 97.00 73 LYS A N 1
ATOM 579 C CA . LYS A 1 73 ? -6.968 12.152 1.488 1.00 97.00 73 LYS A CA 1
ATOM 580 C C . LYS A 1 73 ? -7.839 11.497 2.569 1.00 97.00 73 LYS A C 1
ATOM 582 O O . LYS A 1 73 ? -8.755 12.144 3.052 1.00 97.00 73 LYS A O 1
ATOM 587 N N . HIS A 1 74 ? -7.543 10.254 2.946 1.00 96.44 74 HIS A N 1
ATOM 588 C CA . HIS A 1 74 ? -8.224 9.513 4.011 1.00 96.44 74 HIS A CA 1
ATOM 589 C C . HIS A 1 74 ? -7.444 9.545 5.338 1.00 96.44 74 HIS A C 1
ATOM 591 O O . HIS A 1 74 ? -7.725 8.751 6.227 1.00 96.44 74 HIS A O 1
ATOM 597 N N . GLY A 1 75 ? -6.429 10.410 5.470 1.00 96.62 75 GLY A N 1
ATOM 598 C CA . GLY A 1 75 ? -5.596 10.494 6.675 1.00 96.62 75 GLY A CA 1
ATOM 599 C C . GLY A 1 75 ? -4.601 9.340 6.848 1.00 96.62 75 GLY A C 1
ATOM 600 O O . GLY A 1 75 ? -3.944 9.258 7.880 1.00 96.62 75 GLY A O 1
ATOM 601 N N . ILE A 1 76 ? -4.449 8.461 5.850 1.00 96.19 76 ILE A N 1
ATOM 602 C CA . ILE A 1 76 ? -3.524 7.323 5.904 1.00 96.19 76 ILE A CA 1
ATOM 603 C C . ILE A 1 76 ? -2.186 7.737 5.286 1.00 96.19 76 ILE A C 1
ATOM 605 O O . ILE A 1 76 ? -2.081 7.967 4.077 1.00 96.19 76 ILE A O 1
ATOM 609 N N . PHE A 1 77 ? -1.143 7.807 6.114 1.00 95.50 77 PHE A N 1
ATOM 610 C CA . PHE A 1 77 ? 0.206 8.185 5.696 1.00 95.50 77 PHE A CA 1
ATOM 611 C C . PHE A 1 77 ? 1.104 6.956 5.582 1.00 95.50 77 PHE A C 1
ATOM 613 O O . PHE A 1 77 ? 1.429 6.304 6.568 1.00 95.50 77 PHE A O 1
ATOM 620 N N . CYS A 1 78 ? 1.529 6.650 4.359 1.00 93.62 78 CYS A N 1
ATOM 621 C CA . CYS A 1 78 ? 2.438 5.542 4.101 1.00 93.62 78 CYS A CA 1
ATOM 622 C C . CYS A 1 78 ? 3.881 6.050 3.970 1.00 93.62 78 CYS A C 1
ATOM 624 O O . CYS A 1 78 ? 4.173 6.836 3.067 1.00 93.62 78 CYS A O 1
ATOM 626 N N . ILE A 1 79 ? 4.771 5.600 4.861 1.00 93.94 79 ILE A N 1
ATOM 627 C CA . ILE A 1 79 ? 6.213 5.923 4.837 1.00 93.94 79 ILE A CA 1
ATOM 628 C C . ILE A 1 79 ? 6.952 5.054 3.812 1.00 93.94 79 ILE A C 1
ATOM 630 O O . ILE A 1 79 ? 7.912 5.504 3.195 1.00 93.94 79 ILE A O 1
ATOM 634 N N . ASN A 1 80 ? 6.486 3.818 3.612 1.00 94.69 80 ASN A N 1
ATOM 635 C CA . ASN A 1 80 ? 7.031 2.877 2.642 1.00 94.69 80 ASN A CA 1
ATOM 636 C C . ASN A 1 80 ? 6.027 2.657 1.500 1.00 94.69 80 ASN A C 1
ATOM 638 O O . ASN A 1 80 ? 5.168 1.783 1.620 1.00 94.69 80 ASN A O 1
ATOM 642 N N . PRO A 1 81 ? 6.136 3.387 0.377 1.00 91.38 81 PRO A N 1
ATOM 643 C CA . PRO A 1 81 ? 5.192 3.275 -0.727 1.00 91.38 81 PRO A CA 1
ATOM 644 C C . PRO A 1 81 ? 5.015 1.832 -1.237 1.00 91.38 81 PRO A C 1
ATOM 646 O O . PRO A 1 81 ? 3.895 1.407 -1.501 1.00 91.38 81 PRO A O 1
ATOM 649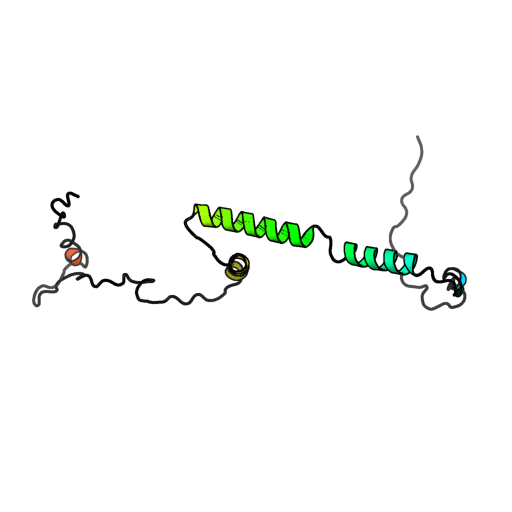 N N . SER A 1 82 ? 6.067 1.012 -1.287 1.00 92.12 82 SER A N 1
ATOM 650 C CA . SER A 1 82 ? 5.957 -0.383 -1.746 1.00 92.12 82 SER A CA 1
ATOM 651 C C . SER A 1 82 ? 4.973 -1.228 -0.920 1.00 92.12 82 SER A C 1
ATOM 653 O O . SER A 1 82 ? 4.376 -2.165 -1.454 1.00 92.12 82 SER A O 1
ATOM 655 N N . ALA A 1 83 ? 4.737 -0.875 0.350 1.00 94.25 83 ALA A N 1
ATOM 656 C CA . ALA A 1 83 ? 3.748 -1.537 1.201 1.00 94.25 83 ALA A CA 1
ATOM 657 C C . ALA A 1 83 ? 2.304 -1.379 0.688 1.00 94.25 83 ALA A C 1
ATOM 659 O O . ALA A 1 83 ? 1.476 -2.253 0.941 1.00 94.25 83 ALA A O 1
ATOM 660 N N . ILE A 1 84 ? 2.004 -0.325 -0.082 1.00 95.50 84 ILE A N 1
ATOM 661 C CA . ILE A 1 84 ? 0.679 -0.105 -0.685 1.00 95.50 84 ILE A CA 1
ATOM 662 C C . ILE A 1 84 ? 0.315 -1.258 -1.632 1.00 95.50 84 ILE A C 1
ATOM 664 O O . ILE A 1 84 ? -0.827 -1.710 -1.643 1.00 95.50 84 ILE A O 1
ATOM 668 N N . ASN A 1 85 ? 1.288 -1.776 -2.387 1.00 94.19 85 ASN A N 1
ATOM 669 C CA . ASN A 1 85 ? 1.054 -2.904 -3.292 1.00 94.19 85 ASN A CA 1
ATOM 670 C C . ASN A 1 85 ? 0.855 -4.217 -2.523 1.00 94.19 85 ASN A C 1
ATOM 672 O O . ASN A 1 85 ? -0.012 -5.012 -2.875 1.00 94.19 85 ASN A O 1
ATOM 676 N N . ILE A 1 86 ? 1.624 -4.425 -1.450 1.00 95.00 86 ILE A N 1
ATOM 677 C CA . ILE A 1 86 ? 1.529 -5.625 -0.605 1.00 95.00 86 ILE A CA 1
ATOM 678 C C . ILE A 1 86 ? 0.169 -5.681 0.096 1.00 95.00 86 ILE A C 1
ATOM 680 O O . ILE A 1 86 ? -0.434 -6.751 0.166 1.00 95.00 86 ILE A O 1
ATOM 684 N N . ALA A 1 87 ? -0.348 -4.534 0.547 1.00 94.12 87 ALA A N 1
ATOM 685 C CA . ALA A 1 87 ? -1.637 -4.430 1.228 1.00 94.12 87 ALA A CA 1
ATOM 686 C C . ALA A 1 87 ? -2.802 -5.016 0.409 1.00 94.12 87 ALA A C 1
ATOM 688 O O . ALA A 1 87 ? -3.724 -5.585 0.986 1.00 94.12 87 ALA A O 1
ATOM 689 N N . GLY A 1 88 ? -2.740 -4.949 -0.927 1.00 93.44 88 GLY A N 1
ATOM 690 C CA . GLY A 1 88 ? -3.744 -5.549 -1.815 1.00 93.44 88 GLY A CA 1
ATOM 691 C C . GLY A 1 88 ? -3.684 -7.078 -1.918 1.00 93.44 88 GLY A C 1
ATOM 692 O O . GLY A 1 88 ? -4.600 -7.685 -2.463 1.00 93.44 88 GLY A O 1
ATOM 693 N N . THR A 1 89 ? -2.619 -7.700 -1.412 1.00 96.38 89 THR A N 1
ATOM 694 C CA . THR A 1 89 ? -2.381 -9.154 -1.487 1.00 96.38 89 THR A CA 1
ATOM 695 C C . THR A 1 89 ? -2.454 -9.866 -0.136 1.00 96.38 89 THR A C 1
ATOM 697 O O . THR A 1 89 ? -2.250 -11.077 -0.069 1.00 96.38 89 THR A O 1
ATOM 700 N N . LEU A 1 90 ? -2.731 -9.138 0.950 1.00 95.75 90 LEU A N 1
ATOM 701 C CA . LEU A 1 90 ? -2.819 -9.720 2.287 1.00 95.75 90 LEU A CA 1
ATOM 702 C C . LEU A 1 90 ? -4.046 -10.632 2.407 1.00 95.75 90 LEU A C 1
ATOM 704 O O . LEU A 1 90 ? -5.144 -10.276 1.990 1.00 95.75 90 LEU A O 1
ATOM 708 N N . ASN A 1 91 ? -3.858 -11.801 3.019 1.00 97.44 91 ASN A N 1
ATOM 709 C CA . ASN A 1 91 ? -4.928 -12.766 3.302 1.00 97.44 91 ASN A CA 1
ATOM 710 C C . ASN A 1 91 ? -5.318 -12.821 4.789 1.00 97.44 91 ASN A C 1
ATOM 712 O O . ASN A 1 91 ? -6.353 -13.383 5.131 1.00 97.44 91 ASN A O 1
ATOM 716 N N . THR A 1 92 ? -4.487 -12.253 5.662 1.00 96.75 92 THR A N 1
ATOM 717 C CA . THR A 1 92 ? -4.623 -12.311 7.117 1.00 96.75 92 THR A CA 1
ATOM 718 C C . THR A 1 92 ? -4.213 -10.966 7.693 1.00 96.75 92 THR A C 1
ATOM 720 O O . THR A 1 92 ? -3.196 -10.402 7.286 1.00 96.75 92 THR A O 1
ATOM 723 N N . VAL A 1 93 ? -4.986 -10.468 8.656 1.00 96.38 93 VAL A N 1
ATOM 724 C CA . VAL A 1 93 ? -4.666 -9.261 9.422 1.00 96.38 93 VAL A CA 1
ATOM 725 C C . VAL A 1 93 ? -4.640 -9.641 10.893 1.00 96.38 93 VAL A C 1
ATOM 727 O O . VAL A 1 93 ? -5.593 -10.228 11.401 1.00 96.38 93 VAL A O 1
ATOM 730 N N . VAL A 1 94 ? -3.532 -9.332 11.561 1.00 97.12 94 VAL A N 1
ATOM 731 C CA . VAL A 1 94 ? -3.373 -9.528 13.002 1.00 97.12 94 VAL A CA 1
ATOM 732 C C . VAL A 1 94 ? -3.487 -8.160 13.652 1.00 97.12 9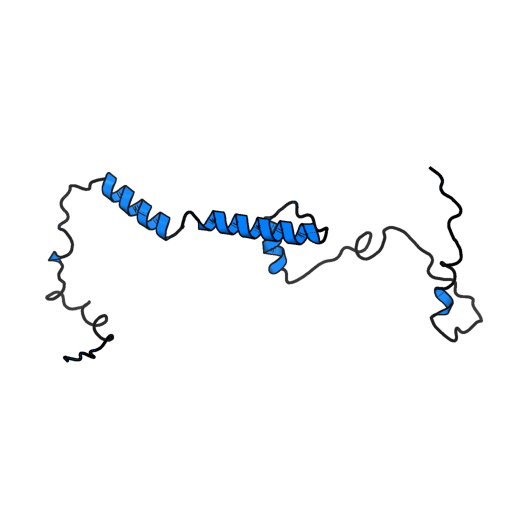4 VAL A C 1
ATOM 734 O O . VAL A 1 94 ? -2.716 -7.260 13.326 1.00 97.12 94 VAL A O 1
ATOM 737 N N . PHE A 1 95 ? -4.464 -8.004 14.537 1.00 96.56 95 PHE A N 1
ATOM 738 C CA . PHE A 1 95 ? -4.653 -6.779 15.300 1.00 96.56 95 PHE A CA 1
ATOM 739 C C . PHE A 1 95 ? -3.995 -6.924 16.665 1.00 96.56 95 PHE A C 1
ATOM 741 O O . PHE A 1 95 ? -4.176 -7.943 17.336 1.00 96.56 95 PHE A O 1
ATOM 748 N N . ASP A 1 96 ? -3.248 -5.902 17.070 1.00 96.69 96 ASP A N 1
ATOM 749 C CA . ASP A 1 96 ? -2.862 -5.754 18.467 1.00 96.69 96 ASP A CA 1
ATOM 750 C C . ASP A 1 96 ? -4.084 -5.343 19.302 1.00 96.69 96 ASP A C 1
ATOM 752 O O . ASP A 1 96 ? -5.054 -4.789 18.776 1.00 96.69 96 ASP A O 1
ATOM 756 N N . LYS A 1 97 ? -4.079 -5.647 20.600 1.00 96.06 97 LYS A N 1
ATOM 757 C CA . LYS A 1 97 ? -5.221 -5.350 21.471 1.00 96.06 97 LYS A CA 1
ATOM 758 C C . LYS A 1 97 ? -5.183 -3.900 21.950 1.00 96.06 97 LYS A C 1
ATOM 760 O O . LYS A 1 97 ? -6.054 -3.114 21.581 1.00 96.06 97 LYS A O 1
ATOM 765 N N . THR A 1 98 ? -4.217 -3.576 22.803 1.00 92.50 98 THR A N 1
ATOM 766 C C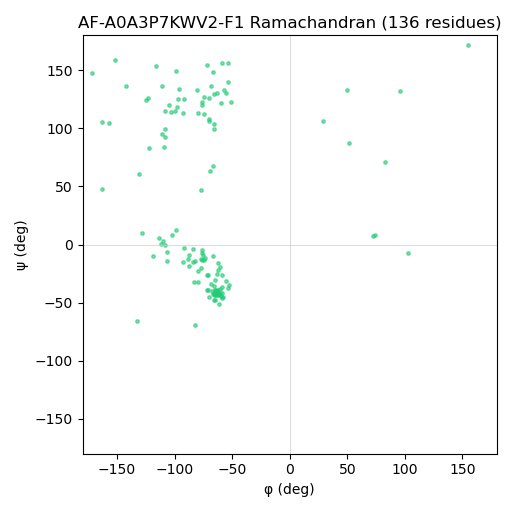A . THR A 1 98 ? -4.176 -2.306 23.533 1.00 92.50 98 THR A CA 1
ATOM 767 C C . THR A 1 98 ? -3.621 -1.199 22.643 1.00 92.50 98 THR A C 1
ATOM 769 O O . THR A 1 98 ? -2.635 -1.402 21.945 1.00 92.50 98 THR A O 1
ATOM 772 N N . GLY A 1 99 ? -4.277 -0.040 22.618 1.00 92.00 99 GLY A N 1
ATOM 773 C CA . GLY A 1 99 ? -3.919 1.064 21.724 1.00 92.00 99 GLY A CA 1
ATOM 774 C C . GLY A 1 99 ? -4.274 0.827 20.247 1.00 92.00 99 GLY A C 1
ATOM 775 O O . GLY A 1 99 ? -3.891 1.631 19.401 1.00 92.00 99 GLY A O 1
ATOM 776 N N . THR A 1 100 ? -4.987 -0.262 19.918 1.00 94.19 100 THR A N 1
ATOM 777 C CA . THR A 1 100 ? -5.464 -0.570 18.554 1.00 94.19 100 THR A CA 1
ATOM 778 C C . THR A 1 100 ? -6.940 -0.968 18.547 1.00 94.19 100 THR A C 1
ATOM 780 O O . THR A 1 100 ? -7.759 -0.248 17.983 1.00 94.19 100 THR A O 1
ATOM 783 N N . LEU A 1 101 ? -7.301 -2.107 19.154 1.00 95.00 101 LEU A N 1
ATOM 784 C CA . LEU A 1 101 ? -8.706 -2.518 19.295 1.00 95.00 101 LEU A CA 1
ATOM 785 C C . LEU A 1 101 ? -9.371 -1.860 20.501 1.00 95.00 101 LEU A C 1
ATOM 787 O O . LEU A 1 101 ? -10.575 -1.613 20.483 1.00 95.00 101 LEU A O 1
ATOM 791 N N . THR A 1 102 ? -8.591 -1.619 21.552 1.00 92.44 102 THR A N 1
ATOM 792 C CA . THR A 1 102 ? -9.019 -0.866 22.725 1.00 92.44 102 THR A CA 1
ATOM 793 C C . THR A 1 102 ? -8.193 0.398 22.851 1.00 92.44 102 THR A C 1
ATOM 795 O O . THR A 1 102 ? -7.033 0.438 22.440 1.00 92.44 102 THR A O 1
ATOM 798 N N . GLU A 1 103 ? -8.775 1.409 23.480 1.00 90.81 103 GLU A N 1
ATOM 799 C CA . GLU A 1 103 ? -8.005 2.519 24.030 1.00 90.81 103 GLU A CA 1
ATOM 800 C C . GLU A 1 103 ? -6.989 1.973 25.051 1.00 90.81 103 GLU A C 1
ATOM 802 O O . GLU A 1 103 ? -7.150 0.869 25.587 1.00 90.81 103 GLU A O 1
ATOM 807 N N . ASP A 1 104 ? -5.908 2.717 25.277 1.00 91.50 104 ASP A N 1
ATOM 808 C CA . ASP A 1 104 ? -4.901 2.384 26.300 1.00 91.50 104 ASP A CA 1
ATOM 809 C C . ASP A 1 104 ? -5.398 2.725 27.723 1.00 91.50 104 ASP A C 1
ATOM 811 O O . ASP A 1 104 ? -4.763 2.422 28.730 1.00 91.50 104 ASP A O 1
ATOM 815 N N . GLU A 1 105 ? -6.579 3.338 27.813 1.00 89.69 105 GLU A N 1
ATOM 816 C CA . GLU A 1 105 ? -7.192 3.804 29.048 1.00 89.69 105 GLU A CA 1
ATOM 817 C C . GLU A 1 105 ? -8.249 2.821 29.576 1.00 89.69 105 GLU A C 1
ATOM 819 O O . GLU A 1 105 ? -8.937 2.118 28.831 1.00 89.69 105 GLU A O 1
ATOM 824 N N . MET A 1 106 ? -8.401 2.777 30.902 1.00 86.75 106 MET A N 1
ATOM 825 C CA . MET A 1 106 ? -9.405 1.956 31.580 1.00 86.75 106 MET A CA 1
ATOM 826 C C . MET A 1 106 ? -10.611 2.821 31.971 1.00 86.75 106 MET A C 1
ATOM 828 O O . MET A 1 106 ? -10.498 3.678 32.841 1.00 86.75 106 MET A O 1
ATOM 832 N N . SER A 1 107 ? -11.778 2.553 31.376 1.00 84.25 107 SER A N 1
ATOM 833 C CA . SER A 1 107 ? -13.058 3.211 31.702 1.00 84.25 107 SER A CA 1
ATOM 834 C C . SER A 1 107 ? -14.021 2.226 32.379 1.00 84.25 107 SER A C 1
ATOM 836 O O . SER A 1 107 ? -14.143 1.063 31.979 1.00 84.25 107 SER A O 1
ATOM 838 N N . VAL A 1 108 ? -14.697 2.684 33.437 1.00 85.88 108 VAL A N 1
ATOM 839 C CA . VAL A 1 108 ? -15.702 1.900 34.168 1.00 85.88 108 VAL A CA 1
ATOM 840 C C . VAL A 1 108 ? -17.015 1.932 33.393 1.00 85.88 108 VAL A C 1
ATOM 842 O O . VAL A 1 108 ? -17.662 2.966 33.316 1.00 85.88 108 VAL A O 1
ATOM 845 N N . LYS A 1 109 ? -17.443 0.781 32.864 1.00 82.50 109 LYS A N 1
ATOM 846 C CA . LYS A 1 109 ? -18.663 0.677 32.040 1.00 82.50 109 LYS A CA 1
ATOM 847 C C . LYS A 1 109 ? -19.971 0.522 32.816 1.00 82.50 109 LYS A C 1
ATOM 849 O O . LYS A 1 109 ? -21.026 0.475 32.202 1.00 82.50 109 LYS A O 1
ATOM 854 N N . GLY A 1 110 ? -19.920 0.419 34.143 1.00 77.19 110 GLY A N 1
ATOM 855 C CA . GLY A 1 110 ? -21.117 0.350 34.977 1.00 77.19 110 GLY A CA 1
ATOM 856 C C . GLY A 1 110 ? -20.889 -0.343 36.317 1.00 77.19 110 GLY A C 1
ATOM 857 O O . GLY A 1 110 ? -19.833 -0.927 36.570 1.00 77.19 110 GLY A O 1
ATOM 858 N N . VAL A 1 111 ? -21.900 -0.282 37.186 1.00 79.06 111 VAL A N 1
ATOM 859 C CA . VAL A 1 111 ? -21.890 -0.911 38.515 1.00 79.06 111 VAL A CA 1
ATOM 860 C C . VAL A 1 111 ? -23.101 -1.826 38.652 1.00 79.06 111 VAL A C 1
ATOM 862 O O . VAL A 1 111 ? -24.238 -1.383 38.524 1.00 79.06 111 VAL A O 1
ATOM 865 N N . TRP A 1 112 ? -22.868 -3.100 38.972 1.00 78.50 112 TRP A N 1
ATOM 866 C CA . TRP A 1 112 ? -23.942 -4.048 39.268 1.00 78.50 112 TRP A CA 1
ATOM 867 C C . TRP A 1 112 ? -24.254 -4.085 40.766 1.00 78.50 112 TRP A C 1
ATOM 869 O O . TRP A 1 112 ? -23.375 -4.366 41.584 1.00 78.50 112 TRP A O 1
ATOM 879 N N . ARG A 1 113 ? -25.519 -3.859 41.141 1.00 75.81 113 ARG A N 1
ATOM 880 C CA . ARG A 1 113 ? -25.986 -3.985 42.531 1.00 75.81 113 ARG A CA 1
ATOM 881 C C . ARG A 1 113 ? -26.635 -5.349 42.762 1.00 75.81 113 ARG A C 1
ATOM 883 O O . ARG A 1 113 ? -27.580 -5.726 42.079 1.00 75.81 113 ARG A O 1
ATOM 890 N N . SER A 1 114 ? -26.145 -6.083 43.760 1.00 79.12 114 SER A N 1
ATOM 891 C CA . SER A 1 114 ? -26.723 -7.375 44.149 1.00 79.12 114 SER A CA 1
ATOM 892 C C . SER A 1 114 ? -28.140 -7.195 44.711 1.00 79.12 114 SER A C 1
ATOM 894 O O . SER A 1 114 ? -28.348 -6.363 45.592 1.00 79.12 114 SER A O 1
ATOM 896 N N . GLY A 1 115 ? -29.107 -7.966 44.201 1.00 75.00 115 GLY A N 1
ATOM 897 C CA . GLY A 1 115 ? -30.512 -7.949 44.640 1.00 75.00 115 GLY A CA 1
ATOM 898 C C . GLY A 1 115 ? -31.491 -7.215 43.714 1.00 75.00 115 GLY A C 1
ATOM 899 O O . GLY A 1 115 ? -32.696 -7.313 43.926 1.00 75.00 115 GLY A O 1
ATOM 900 N N . ILE A 1 116 ? -31.002 -6.535 42.672 1.00 69.06 116 ILE A N 1
ATOM 901 C CA . ILE A 1 116 ? -31.827 -5.941 41.611 1.00 69.06 116 ILE A CA 1
ATOM 902 C C . ILE A 1 116 ? -31.604 -6.785 40.354 1.00 69.06 116 ILE A C 1
ATOM 904 O O . ILE A 1 116 ? -30.483 -6.865 39.857 1.00 69.06 116 ILE A O 1
ATOM 908 N N . GLN A 1 117 ? -32.645 -7.472 39.874 1.00 66.06 117 GLN A N 1
ATOM 909 C CA . GLN A 1 117 ? -32.591 -8.110 38.558 1.00 66.06 117 GLN A CA 1
ATOM 910 C C . GLN A 1 117 ? -32.758 -7.004 37.514 1.00 66.06 117 GLN A C 1
ATOM 912 O O . GLN A 1 117 ? -33.781 -6.321 37.556 1.00 66.06 117 GLN A O 1
ATOM 917 N N . PRO A 1 118 ? -31.792 -6.787 36.611 1.00 62.62 118 PRO A N 1
ATOM 918 C CA . PRO A 1 118 ? -31.966 -5.799 35.569 1.00 62.62 118 PRO A CA 1
ATOM 919 C C . PRO A 1 118 ? -33.002 -6.335 34.609 1.00 62.62 118 PRO A C 1
ATOM 921 O O . PRO A 1 118 ? -32.888 -7.448 34.092 1.00 62.62 118 PRO A O 1
ATOM 924 N N . THR A 1 119 ? -34.020 -5.524 34.385 1.00 62.91 119 THR A N 1
ATOM 925 C CA . THR A 1 119 ? -35.026 -5.797 33.374 1.00 62.91 119 THR A CA 1
ATOM 926 C C . THR A 1 119 ? -34.453 -5.620 31.966 1.00 62.91 119 THR A C 1
ATOM 928 O O . THR A 1 119 ? -34.908 -6.329 31.075 1.00 62.91 119 THR A O 1
ATOM 931 N N . GLU A 1 120 ? -33.417 -4.784 31.767 1.00 60.03 120 GLU A N 1
ATOM 932 C CA . GLU A 1 120 ? -32.756 -4.558 30.467 1.00 60.03 120 GLU A CA 1
ATOM 933 C C . GLU A 1 120 ? -31.270 -4.148 30.596 1.00 60.03 120 GLU A C 1
ATOM 935 O O . GLU A 1 120 ? -30.819 -3.669 31.635 1.00 60.03 120 GLU A O 1
ATOM 940 N N . PHE A 1 121 ? -30.500 -4.350 29.519 1.00 60.22 121 PHE A N 1
ATOM 941 C CA . PHE A 1 121 ? -29.045 -4.118 29.441 1.00 60.22 121 PHE A CA 1
ATOM 942 C C . PHE A 1 121 ? -28.659 -2.623 29.309 1.00 60.22 121 PHE A C 1
ATOM 944 O O . PHE A 1 121 ? -27.495 -2.268 29.477 1.00 60.22 121 PHE A O 1
ATOM 951 N N . GLU A 1 122 ? -29.626 -1.745 29.029 1.00 53.94 122 GLU A N 1
ATOM 952 C CA . GLU A 1 122 ? -29.418 -0.327 28.681 1.00 53.94 122 GLU A CA 1
ATOM 953 C C . GLU A 1 122 ? -29.216 0.617 29.885 1.00 53.94 122 GLU A C 1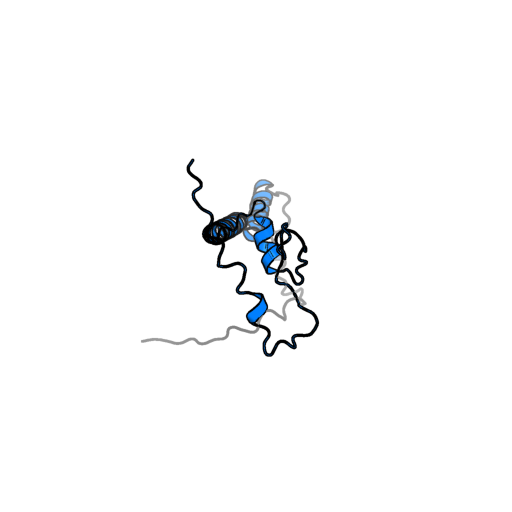
ATOM 955 O O . GLU A 1 122 ? -28.717 1.729 29.727 1.00 53.94 122 GLU A O 1
ATOM 960 N N . GLU A 1 123 ? -29.512 0.191 31.119 1.00 53.50 123 GLU A N 1
ATOM 961 C CA . GLU A 1 123 ? -29.302 1.039 32.311 1.00 53.50 123 GLU A CA 1
ATOM 962 C C . GLU A 1 123 ? -27.829 1.150 32.752 1.00 53.50 123 GLU A C 1
ATOM 964 O O . GLU A 1 123 ? -27.500 1.967 33.612 1.00 53.50 123 GLU A O 1
ATOM 969 N N . PHE A 1 124 ? -26.912 0.385 32.148 1.00 54.22 124 PHE A N 1
ATOM 970 C CA . PHE A 1 124 ? -25.486 0.435 32.493 1.00 54.22 124 PHE A CA 1
ATOM 971 C C . PHE A 1 124 ? -24.734 1.620 31.859 1.00 54.22 124 PHE A C 1
ATOM 973 O O . PHE A 1 124 ? -23.725 2.051 32.412 1.00 54.22 124 PHE A O 1
ATOM 980 N N . TYR A 1 125 ? -25.236 2.192 30.757 1.00 52.53 125 TYR A N 1
ATOM 981 C CA . TYR A 1 125 ? -24.527 3.216 29.969 1.00 52.53 125 TYR A CA 1
ATOM 982 C C . TYR A 1 125 ? -24.842 4.674 30.352 1.00 52.53 125 TYR A C 1
ATOM 984 O O . TYR A 1 125 ? -24.106 5.585 29.977 1.00 52.53 125 TYR A O 1
ATOM 992 N N . GLN A 1 126 ? -25.911 4.932 31.110 1.00 50.41 126 GLN A N 1
ATOM 993 C CA . GLN A 1 126 ? -26.425 6.296 31.328 1.00 50.41 126 GLN A CA 1
ATOM 994 C C . GLN A 1 126 ? -25.603 7.164 32.303 1.00 50.41 126 GLN A C 1
ATOM 996 O O . GLN A 1 126 ? -25.854 8.362 32.401 1.00 50.41 126 GLN A O 1
ATOM 1001 N N . GLN A 1 127 ? -24.613 6.619 33.020 1.00 50.72 127 GLN A N 1
ATOM 1002 C CA . GLN A 1 127 ? -23.901 7.388 34.053 1.00 50.72 127 GLN A CA 1
ATOM 1003 C C . GLN A 1 127 ? -22.687 8.191 33.555 1.00 50.72 127 GLN A C 1
ATOM 1005 O O . GLN A 1 127 ? -22.224 9.071 34.277 1.00 50.72 127 GLN A O 1
ATOM 1010 N N . GLU A 1 128 ? -22.205 7.954 32.330 1.00 53.22 128 GLU A N 1
ATOM 1011 C CA . GLU A 1 128 ? -21.033 8.655 31.768 1.00 53.22 128 GLU A CA 1
ATOM 1012 C C . GLU A 1 128 ? -21.407 9.982 31.057 1.00 53.22 128 GLU A C 1
ATOM 1014 O O . GLU A 1 128 ? -20.537 10.794 30.772 1.00 53.22 128 GLU A O 1
ATOM 1019 N N . TYR A 1 129 ? -22.705 10.270 30.855 1.00 50.44 129 TYR A N 1
ATOM 1020 C CA . TYR A 1 129 ? -23.198 11.480 30.162 1.00 50.44 129 TYR A CA 1
ATOM 1021 C C . TYR A 1 129 ? -23.513 12.695 31.062 1.00 50.44 129 TYR A C 1
ATOM 1023 O O . TYR A 1 129 ? -23.871 13.748 30.541 1.00 50.44 129 TYR A O 1
ATOM 1031 N N . LEU A 1 130 ? -23.393 12.592 32.394 1.00 46.56 130 LEU A N 1
ATOM 1032 C CA . LEU A 1 130 ? -23.708 13.695 33.328 1.00 46.56 130 LEU A CA 1
ATOM 1033 C C . LEU A 1 130 ? -22.483 14.437 33.891 1.00 46.56 130 LEU A C 1
ATOM 1035 O O . LEU A 1 130 ? -22.635 15.281 34.774 1.00 46.56 130 LEU A O 1
ATOM 1039 N N . LEU A 1 131 ? -21.280 14.166 33.387 1.00 45.78 131 LEU A N 1
ATOM 1040 C CA . LEU A 1 131 ? -20.084 14.939 33.719 1.00 45.78 131 LEU A CA 1
ATOM 1041 C C . LEU A 1 131 ? -19.668 15.767 32.502 1.00 45.78 131 LEU A C 1
ATOM 1043 O O . LEU A 1 131 ? -18.805 15.366 31.727 1.00 45.78 131 LEU A O 1
ATOM 1047 N N . GLU A 1 132 ? -20.289 16.935 32.330 1.00 53.25 132 GLU A N 1
ATOM 1048 C CA . GLU A 1 132 ? -19.664 17.980 31.520 1.00 53.25 132 GLU A CA 1
ATOM 1049 C C . GLU A 1 132 ? -18.348 18.401 32.196 1.00 53.25 132 GLU A C 1
ATOM 1051 O O . GLU A 1 132 ? -18.355 18.699 33.397 1.00 53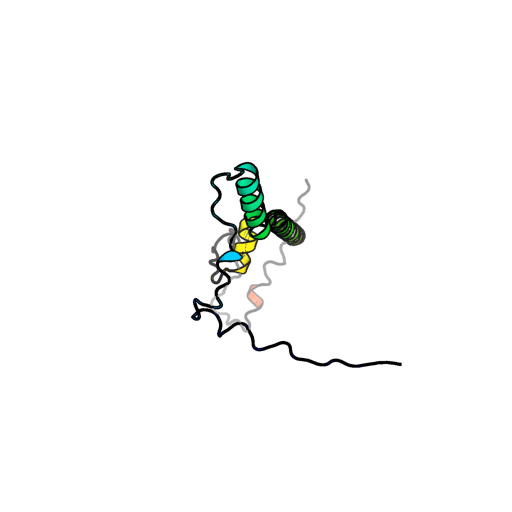.25 132 GLU A O 1
ATOM 1056 N N . PRO A 1 133 ? -17.211 18.459 31.481 1.00 49.97 133 PRO A N 1
ATOM 1057 C CA . PRO A 1 133 ? -16.031 19.112 32.012 1.00 49.97 133 PRO A CA 1
ATOM 1058 C C . PRO A 1 133 ? -16.307 20.617 32.048 1.00 49.97 133 PRO A C 1
ATOM 1060 O O . PRO A 1 133 ? -16.331 21.300 31.024 1.00 49.97 133 PRO A O 1
ATOM 1063 N N . SER A 1 134 ? -16.524 21.136 33.254 1.00 48.06 134 SER A N 1
ATOM 1064 C CA . SER A 1 134 ? -16.417 22.561 33.539 1.00 48.06 134 SER A CA 1
ATOM 1065 C C . SER A 1 134 ? -15.071 23.074 33.026 1.00 48.06 134 SER A C 1
ATOM 1067 O O . SER A 1 134 ? -14.042 22.552 33.446 1.00 48.06 134 SER A O 1
ATOM 1069 N N . HIS A 1 135 ? -15.117 24.072 32.142 1.00 45.84 135 HIS A N 1
ATOM 1070 C CA . HIS A 1 135 ? -14.050 25.016 31.797 1.00 45.84 135 HIS A CA 1
ATOM 1071 C C . HIS A 1 135 ? -12.601 24.525 31.942 1.00 45.84 135 HIS A C 1
ATOM 1073 O O . HIS A 1 135 ? -12.036 24.523 33.034 1.00 45.84 135 HIS A O 1
ATOM 1079 N N . VAL A 1 136 ? -11.956 24.270 30.803 1.00 43.38 136 VAL A N 1
ATOM 1080 C CA . VAL A 1 136 ? -10.507 24.450 30.677 1.00 43.38 136 VAL A CA 1
ATOM 1081 C C . VAL A 1 136 ? -10.286 25.673 29.791 1.00 43.38 136 VAL A C 1
ATOM 1083 O O . VAL A 1 136 ? -10.319 25.582 28.567 1.00 43.38 136 VAL A O 1
ATOM 1086 N N . ASP A 1 137 ? -10.152 26.826 30.443 1.00 41.59 137 ASP A N 1
ATOM 1087 C CA . ASP A 1 137 ? -9.446 27.980 29.895 1.00 41.59 137 ASP A CA 1
ATOM 1088 C C . ASP A 1 137 ? -7.939 27.678 29.980 1.00 41.59 137 ASP A C 1
ATOM 1090 O O . ASP A 1 137 ? -7.434 27.542 31.093 1.00 41.59 137 ASP A O 1
ATOM 1094 N N . GLU A 1 138 ? -7.264 27.500 28.836 1.00 39.97 138 GLU A N 1
ATOM 1095 C CA . GLU A 1 138 ? -6.001 28.161 28.409 1.00 39.97 138 GLU A CA 1
ATOM 1096 C C . GLU A 1 138 ? -5.537 27.643 27.035 1.00 39.97 138 GLU A C 1
ATOM 1098 O O . GLU A 1 138 ? -5.410 26.409 26.858 1.00 39.97 138 GLU A O 1
#

Radius of gyration: 37.36 Å; Cα contacts (8 Å, |Δi|>4): 35; chains: 1; bounding box: 69×59×105 Å

Solvent-accessible surface area (backbone atoms only — not comparable to full-atom values): 9663 Å² total; per-residue (Å²): 134,90,78,90,81,92,76,77,85,83,90,88,84,87,81,67,92,82,43,81,88,74,51,64,68,80,74,52,77,75,91,66,94,71,79,55,62,68,57,55,51,54,55,53,50,53,55,48,45,68,78,50,44,82,60,54,68,52,52,56,51,50,53,51,52,54,50,50,55,56,36,46,77,69,74,44,82,72,91,56,67,74,52,64,65,52,64,78,69,62,89,76,86,86,79,61,56,74,67,66,75,36,69,83,69,91,78,88,70,62,83,89,61,90,92,62,81,76,92,60,82,70,77,44,65,68,76,75,77,78,68,75,82,76,78,83,89,130

Mean predicted aligned error: 17.19 Å

InterPro domains:
  IPR006544 P-type ATPase, subfamily V [PTHR45630] (35-115)
  IPR018303 P-type ATPase, phosphorylation site [PS00154] (96-102)
  IPR023214 HAD superfamily [G3DSA:3.40.50.1000] (91-105)
  IPR023298 P-type ATPase, transmembrane domain superfamily [SSF81665] (32-88)
  IPR036412 HAD-like superfamily [SSF56784] (83-130)

Organism: Dibothriocephalus latus (NCBI:txid60516)

Secondary structure (DSSP, 8-state):
------------SSS-TT-TTT--TTSSPP--S---HHHHHHHHHHHHHHHS-THHHHHHHHHHHHHHHHHHTTT---SSTHHHHHHTT-------TBTTTB-SS------PPTT---S-GGGGSTTTTS--------

Sequence (138 aa):
MLRKNHRSVSHSVEKDWANPSNADYKQYPPAHHDYNYSLLVTKSLDILTILVPPALPAVMTTGLFLAQLRLKKHGIFCINPSAINIAGTLNTVVFDKTGTLTEDEMSVKGVWRSGIQPTEFEEFYQQEYLLEPSHVDE

pLDDT: mean 74.81, std 21.09, range [36.91, 97.44]

Foldseek 3Di:
DDDDDDDDDDDDDPPDPPDPVPPCPVVPPPPDPDDPVVVVVVVVVVVVCVVPVPCVVVVVVVVLVVLQVVCVVVVHHDPDSVVSVVVVVDPDDDFDPEVTVDDVDDDDQADDDPPDDDPDPPVSHPPVPPDDPDDDDD